Protein AF-A0A2D9RXQ1-F1 (afdb_monomer_lite)

Structure (mmCIF, N/CA/C/O backbone):
data_AF-A0A2D9RXQ1-F1
#
_entry.id   AF-A0A2D9RXQ1-F1
#
loop_
_atom_site.group_PDB
_atom_site.id
_atom_site.type_symbol
_atom_site.label_atom_id
_atom_site.label_alt_id
_atom_site.label_comp_id
_atom_site.label_asym_id
_atom_site.label_entity_id
_atom_site.label_seq_id
_atom_site.pdbx_PDB_ins_code
_atom_site.Cartn_x
_atom_site.Cartn_y
_atom_site.Cartn_z
_atom_site.occupancy
_atom_site.B_iso_or_equiv
_atom_site.auth_seq_id
_atom_site.auth_comp_id
_atom_site.auth_asym_id
_atom_site.auth_atom_id
_atom_site.pdbx_PDB_model_num
ATOM 1 N N . MET A 1 1 ? 15.767 4.996 0.685 1.00 65.75 1 MET A N 1
ATOM 2 C CA . MET A 1 1 ? 16.172 4.451 -0.623 1.00 65.75 1 MET A CA 1
ATOM 3 C C . MET A 1 1 ? 15.178 4.986 -1.631 1.00 65.75 1 MET A C 1
ATOM 5 O O . MET A 1 1 ? 13.997 5.049 -1.301 1.00 65.75 1 MET A O 1
ATOM 9 N N . ASP A 1 2 ? 15.659 5.473 -2.765 1.00 83.19 2 ASP A N 1
ATOM 10 C CA . ASP A 1 2 ? 14.793 5.982 -3.825 1.00 83.19 2 ASP A CA 1
ATOM 11 C C . ASP A 1 2 ? 14.555 4.849 -4.827 1.00 83.19 2 ASP A C 1
ATOM 13 O O . ASP A 1 2 ? 15.517 4.304 -5.367 1.00 83.19 2 ASP A O 1
ATOM 17 N N . TYR A 1 3 ? 13.304 4.423 -4.977 1.00 86.00 3 TYR A N 1
ATOM 18 C CA . TYR A 1 3 ? 12.891 3.350 -5.870 1.00 86.00 3 TYR A CA 1
ATOM 19 C C . TYR A 1 3 ? 12.366 3.991 -7.149 1.00 86.00 3 TYR A C 1
ATOM 21 O O . TYR A 1 3 ? 11.248 4.503 -7.190 1.00 86.00 3 TYR A O 1
ATOM 29 N N . ASN A 1 4 ? 13.178 3.964 -8.202 1.00 91.50 4 ASN A N 1
ATOM 30 C CA . ASN A 1 4 ? 12.762 4.439 -9.512 1.00 91.50 4 ASN A CA 1
ATOM 31 C C . ASN A 1 4 ? 11.918 3.359 -10.200 1.00 91.50 4 ASN A C 1
ATOM 33 O O . ASN A 1 4 ? 12.444 2.434 -10.816 1.00 91.50 4 ASN A O 1
ATOM 37 N N . THR A 1 5 ? 10.596 3.459 -10.068 1.00 90.69 5 THR A N 1
ATOM 38 C CA . THR A 1 5 ? 9.667 2.481 -10.647 1.00 90.69 5 THR A CA 1
ATOM 39 C C . THR A 1 5 ? 9.744 2.426 -12.170 1.00 90.69 5 THR A C 1
ATOM 41 O O . THR A 1 5 ? 9.569 1.348 -12.731 1.00 90.69 5 THR A O 1
ATOM 44 N N . SER A 1 6 ? 10.080 3.533 -12.840 1.00 91.62 6 SER A N 1
ATOM 45 C CA . SER A 1 6 ? 10.302 3.549 -14.291 1.00 91.62 6 SER A CA 1
ATOM 46 C C . SER A 1 6 ? 11.499 2.680 -14.683 1.00 91.62 6 SER A C 1
ATOM 48 O O . SER A 1 6 ? 11.390 1.853 -15.579 1.00 91.62 6 SER A O 1
ATOM 50 N N . GLU A 1 7 ? 12.616 2.801 -13.961 1.00 93.69 7 GLU A N 1
ATOM 51 C CA . GLU A 1 7 ? 13.811 1.981 -14.203 1.00 93.69 7 GLU A CA 1
ATOM 52 C C . GLU A 1 7 ? 13.552 0.494 -13.916 1.00 93.69 7 GLU A C 1
ATOM 54 O O . GLU A 1 7 ? 14.032 -0.374 -14.643 1.00 93.69 7 GLU A O 1
ATOM 59 N N . LEU A 1 8 ? 12.742 0.180 -12.898 1.00 91.62 8 LEU A N 1
ATOM 60 C CA . LEU A 1 8 ? 12.316 -1.198 -12.640 1.00 91.62 8 LEU A CA 1
ATOM 61 C C . LEU A 1 8 ? 11.484 -1.769 -13.796 1.00 91.62 8 LEU A C 1
ATOM 63 O O . LEU A 1 8 ? 11.695 -2.922 -14.167 1.00 91.62 8 LEU A O 1
ATOM 67 N N . CYS A 1 9 ? 10.588 -0.976 -14.388 1.00 92.44 9 CYS A N 1
ATOM 68 C CA . CYS A 1 9 ? 9.811 -1.401 -15.555 1.00 92.44 9 CYS A CA 1
ATOM 69 C C . CYS A 1 9 ? 10.711 -1.661 -16.770 1.00 92.44 9 CYS A C 1
ATOM 71 O O . CYS A 1 9 ? 10.513 -2.646 -17.476 1.00 92.44 9 CYS A O 1
ATOM 73 N N . ASP A 1 10 ? 11.724 -0.817 -16.985 1.00 93.56 10 ASP A N 1
ATOM 74 C CA . ASP A 1 10 ? 12.669 -0.977 -18.094 1.00 93.56 10 ASP A CA 1
ATOM 75 C C . ASP A 1 10 ? 13.526 -2.248 -17.946 1.00 93.56 10 ASP A C 1
ATOM 77 O O . ASP A 1 10 ? 13.789 -2.946 -18.927 1.00 93.56 10 ASP A O 1
ATOM 81 N N . LEU A 1 11 ? 13.973 -2.559 -16.724 1.00 94.88 11 LEU A N 1
ATOM 82 C CA . LEU A 1 11 ? 14.878 -3.683 -16.448 1.00 94.88 11 LEU A CA 1
ATOM 83 C C . LEU A 1 11 ? 14.164 -5.033 -16.296 1.00 94.88 11 LEU A C 1
ATOM 85 O O . LEU A 1 11 ? 14.765 -6.073 -16.570 1.00 94.88 11 LEU A O 1
ATOM 89 N N . PHE A 1 12 ? 12.912 -5.026 -15.841 1.00 92.44 12 PHE A N 1
ATOM 90 C CA . PHE A 1 12 ? 12.172 -6.222 -15.434 1.00 92.44 12 PHE A CA 1
ATOM 91 C C . PHE A 1 12 ? 10.780 -6.286 -16.074 1.00 92.44 12 PHE A C 1
ATOM 93 O O . PHE A 1 12 ? 9.834 -6.733 -15.435 1.00 92.44 12 PHE A O 1
ATOM 100 N N . ALA A 1 13 ? 10.650 -5.850 -17.329 1.00 86.88 13 ALA A N 1
ATOM 101 C CA . ALA A 1 13 ? 9.367 -5.709 -18.024 1.00 86.88 13 ALA A CA 1
ATOM 102 C C . ALA A 1 13 ? 8.445 -6.947 -17.951 1.00 86.88 13 ALA A C 1
ATOM 104 O O . ALA A 1 13 ? 7.239 -6.793 -17.807 1.00 86.88 13 ALA A O 1
ATOM 105 N N . ASP A 1 14 ? 8.997 -8.166 -17.989 1.00 92.62 14 ASP A N 1
ATOM 106 C CA . ASP A 1 14 ? 8.221 -9.421 -17.916 1.00 92.62 14 ASP A CA 1
ATOM 107 C C . ASP A 1 14 ? 7.907 -9.879 -16.474 1.00 92.62 14 ASP A C 1
ATOM 109 O O . ASP A 1 14 ? 7.278 -10.915 -16.254 1.00 92.62 14 ASP A O 1
ATOM 113 N N . ASN A 1 15 ? 8.396 -9.148 -15.472 1.00 91.19 15 ASN A N 1
ATOM 114 C CA . ASN A 1 15 ? 8.312 -9.487 -14.051 1.00 91.19 15 ASN A CA 1
ATOM 115 C C . ASN A 1 15 ? 7.700 -8.363 -13.201 1.00 91.19 15 ASN A C 1
ATOM 117 O O . ASN A 1 15 ? 7.681 -8.483 -11.975 1.00 91.19 15 ASN A O 1
ATOM 121 N N . VAL A 1 16 ? 7.234 -7.281 -13.829 1.00 91.19 16 VAL A N 1
ATOM 122 C CA . VAL A 1 16 ? 6.644 -6.123 -13.157 1.00 91.19 16 VAL A CA 1
ATOM 123 C C . VAL A 1 16 ? 5.226 -5.916 -13.659 1.00 91.19 16 VAL A C 1
ATOM 125 O O . VAL A 1 16 ? 5.007 -5.638 -14.834 1.00 91.19 16 VAL A O 1
ATOM 128 N N . ASP A 1 17 ? 4.283 -5.969 -12.726 1.00 90.94 17 ASP A N 1
ATOM 129 C CA . ASP A 1 17 ? 2.922 -5.500 -12.942 1.00 90.94 17 ASP A CA 1
ATOM 130 C C . ASP A 1 17 ? 2.804 -4.058 -12.436 1.00 90.94 17 ASP A C 1
ATOM 132 O O . ASP A 1 17 ? 3.223 -3.731 -11.319 1.00 90.94 17 ASP A O 1
ATOM 136 N N . VAL A 1 18 ? 2.246 -3.179 -13.268 1.00 89.19 18 VAL A N 1
ATOM 137 C CA . VAL A 1 18 ? 2.052 -1.762 -12.942 1.00 89.19 18 VAL A CA 1
ATOM 138 C C . VAL A 1 18 ? 0.596 -1.536 -12.572 1.00 89.19 18 VAL A C 1
ATOM 140 O O . VAL A 1 18 ? -0.298 -1.776 -13.376 1.00 89.19 18 VAL A O 1
ATOM 143 N N . VAL A 1 19 ? 0.365 -1.046 -11.356 1.00 89.00 19 VAL A N 1
ATOM 144 C CA . VAL A 1 19 ? -0.978 -0.670 -10.904 1.00 89.00 19 VAL A CA 1
ATOM 145 C C . VAL A 1 19 ? -1.349 0.705 -11.452 1.00 89.00 19 VAL A C 1
ATOM 147 O O . VAL A 1 19 ? -0.499 1.597 -11.540 1.00 89.00 19 VAL A O 1
ATOM 150 N N . ASP A 1 20 ? -2.630 0.894 -11.766 1.00 86.75 20 ASP A N 1
ATOM 151 C CA . ASP A 1 20 ? -3.156 2.190 -12.178 1.00 86.75 20 ASP A CA 1
ATOM 152 C C . ASP A 1 20 ? -2.852 3.293 -11.143 1.00 86.75 20 ASP A C 1
ATOM 154 O O . ASP A 1 20 ? -2.892 3.055 -9.929 1.00 86.75 20 ASP A O 1
ATOM 158 N N . PRO A 1 21 ? -2.592 4.538 -11.586 1.00 81.56 21 PRO A N 1
ATOM 159 C CA . PRO A 1 21 ? -2.255 5.661 -10.713 1.00 81.56 21 PRO A CA 1
ATOM 160 C C . PRO A 1 21 ? -3.498 6.241 -10.010 1.00 81.56 21 PRO A C 1
ATOM 162 O O . PRO A 1 21 ? -3.771 7.438 -10.072 1.00 81.56 21 PRO A O 1
ATOM 165 N N . ILE A 1 22 ? -4.266 5.388 -9.333 1.00 83.69 22 ILE 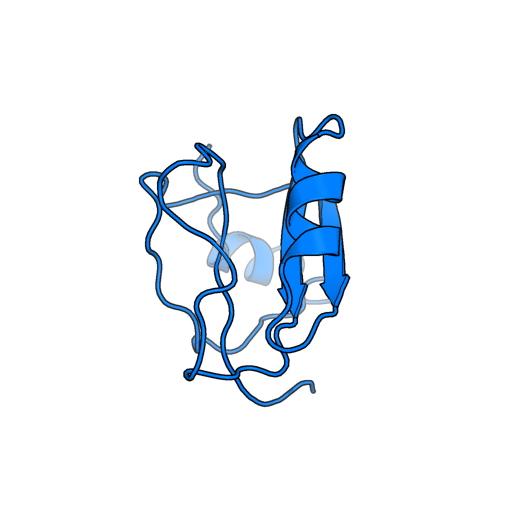A N 1
ATOM 166 C CA . ILE A 1 22 ? -5.489 5.739 -8.592 1.00 83.69 22 ILE A CA 1
ATOM 167 C C . ILE A 1 22 ? -5.205 6.130 -7.133 1.00 83.69 22 ILE A C 1
ATOM 169 O O . ILE A 1 22 ? -6.116 6.473 -6.379 1.00 83.69 22 ILE A O 1
ATOM 173 N N . PHE A 1 23 ? -3.939 6.077 -6.713 1.00 81.62 23 PHE A N 1
ATOM 174 C CA . PHE A 1 23 ? -3.535 6.257 -5.323 1.00 81.62 23 PHE A CA 1
ATOM 175 C C . PHE A 1 23 ? -3.046 7.666 -5.019 1.00 81.62 23 PHE A C 1
ATOM 177 O O . PHE A 1 23 ? -2.369 8.310 -5.818 1.00 81.62 23 PHE A O 1
ATOM 184 N N . THR A 1 24 ? -3.350 8.121 -3.805 1.00 85.50 24 THR A N 1
ATOM 185 C CA . THR A 1 24 ? -2.838 9.383 -3.267 1.00 85.50 24 THR A CA 1
ATOM 186 C C . THR A 1 24 ? -1.811 9.095 -2.179 1.00 85.50 24 THR A C 1
ATOM 188 O O . THR A 1 24 ? -2.048 8.282 -1.287 1.00 85.50 24 THR A O 1
ATOM 191 N N . SER A 1 25 ? -0.665 9.773 -2.242 1.00 84.56 25 SER A N 1
ATOM 192 C CA . SER A 1 25 ? 0.359 9.679 -1.200 1.00 84.56 25 SER A CA 1
ATOM 193 C C . SER A 1 25 ? 0.007 10.591 -0.023 1.00 84.56 25 SER A C 1
ATOM 195 O O . SER A 1 25 ? -0.139 11.801 -0.195 1.00 84.56 25 SER A O 1
ATOM 197 N N . TYR A 1 26 ? -0.127 10.006 1.169 1.00 83.56 26 TYR A N 1
ATOM 198 C CA . TYR A 1 26 ? -0.420 10.722 2.420 1.00 83.56 26 TYR A CA 1
ATOM 199 C C . TYR A 1 26 ? 0.729 10.655 3.441 1.00 83.56 26 TYR A C 1
ATOM 201 O O . TYR A 1 26 ? 0.700 11.359 4.449 1.00 83.56 26 TYR A O 1
ATOM 209 N N . GLY A 1 27 ? 1.725 9.794 3.207 1.00 78.94 27 GLY A N 1
AT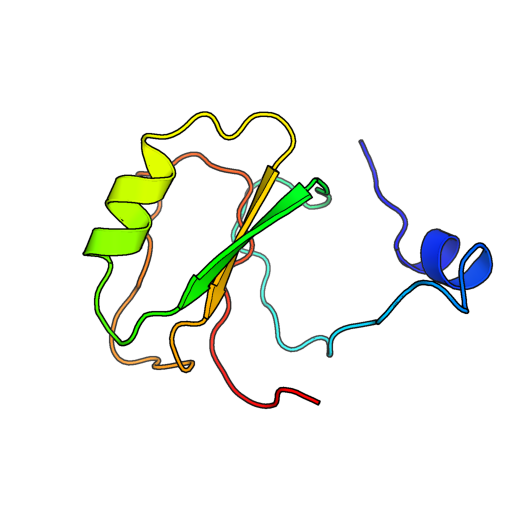OM 210 C CA . GLY A 1 27 ? 2.847 9.564 4.117 1.00 78.94 27 GLY A CA 1
ATOM 211 C C . GLY A 1 27 ? 3.977 10.588 3.969 1.00 78.94 27 GLY A C 1
ATOM 212 O O . GLY A 1 27 ? 4.055 11.336 3.000 1.00 78.94 27 GLY A O 1
ATOM 213 N N . GLY A 1 28 ? 4.904 10.590 4.932 1.00 81.81 28 GLY A N 1
ATOM 214 C CA . GLY A 1 28 ? 6.101 11.444 4.895 1.00 81.81 28 GLY A CA 1
ATOM 215 C C . GLY A 1 28 ? 7.248 10.908 4.027 1.00 81.81 28 GLY A C 1
ATOM 216 O O . GLY A 1 28 ? 8.239 11.611 3.828 1.00 81.81 28 GLY A O 1
ATOM 217 N N . ARG A 1 29 ? 7.145 9.668 3.526 1.00 82.50 29 ARG A N 1
ATOM 218 C CA . ARG A 1 29 ? 8.119 9.052 2.613 1.00 82.50 29 ARG A CA 1
ATOM 219 C C . ARG A 1 29 ? 7.528 8.968 1.209 1.00 82.50 29 ARG A C 1
ATOM 221 O O . ARG A 1 29 ? 6.479 8.368 1.016 1.00 82.50 29 ARG A O 1
ATOM 228 N N . TYR A 1 30 ? 8.232 9.542 0.237 1.00 83.81 30 TYR A N 1
ATOM 229 C CA . TYR A 1 30 ? 7.801 9.590 -1.167 1.00 83.81 30 TYR A CA 1
ATOM 230 C C . TYR A 1 30 ? 8.187 8.350 -1.982 1.00 83.81 30 TYR A C 1
ATOM 232 O O . TYR A 1 30 ? 7.691 8.168 -3.085 1.00 83.81 30 TYR A O 1
ATOM 240 N N . SER A 1 31 ? 9.064 7.508 -1.438 1.00 87.94 31 SER A N 1
ATOM 241 C CA . SER A 1 31 ? 9.529 6.274 -2.061 1.00 87.94 31 SER A CA 1
ATOM 242 C C . SER A 1 31 ? 9.718 5.213 -0.978 1.00 87.94 31 SER A C 1
ATOM 244 O O . SER A 1 31 ? 10.385 5.460 0.033 1.00 87.94 31 SER A O 1
ATOM 246 N N . PHE A 1 32 ? 9.124 4.042 -1.190 1.00 89.06 32 PHE A N 1
ATOM 247 C CA . PHE A 1 32 ? 9.200 2.881 -0.307 1.00 89.06 32 PHE A CA 1
ATOM 248 C C . PHE A 1 32 ? 8.981 1.592 -1.113 1.00 89.06 32 PHE A C 1
ATOM 250 O O . PHE A 1 32 ? 8.495 1.626 -2.239 1.00 89.06 32 PHE A O 1
ATOM 257 N N . GLY A 1 33 ? 9.365 0.458 -0.533 1.00 90.00 33 GLY A N 1
ATOM 258 C CA . GLY A 1 33 ? 9.295 -0.852 -1.171 1.00 90.00 33 GLY A CA 1
ATOM 259 C C . GLY A 1 33 ? 9.699 -1.943 -0.186 1.00 90.00 33 GLY A C 1
ATOM 260 O O . GLY A 1 33 ? 10.462 -1.677 0.747 1.00 90.00 33 GLY A O 1
ATOM 261 N N . GLY A 1 34 ? 9.163 -3.146 -0.378 1.00 90.31 34 GLY A N 1
ATOM 262 C CA . GLY 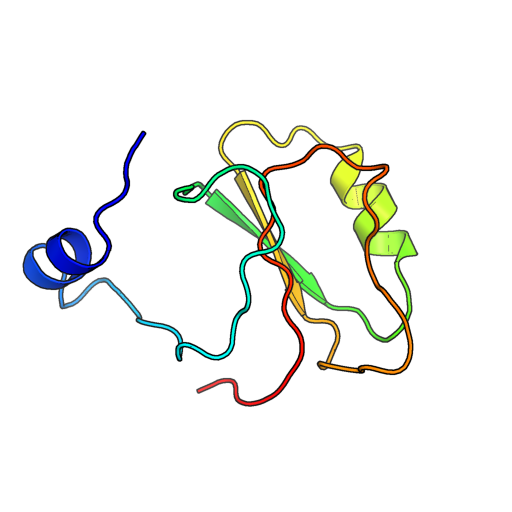A 1 34 ? 9.332 -4.271 0.536 1.00 90.31 34 GLY A CA 1
ATOM 263 C C . GLY A 1 34 ? 8.403 -5.436 0.201 1.00 90.31 34 GLY A C 1
ATOM 264 O O . GLY A 1 34 ? 7.630 -5.368 -0.754 1.00 90.31 34 GLY A O 1
ATOM 265 N N . GLU A 1 35 ? 8.476 -6.500 0.997 1.00 92.31 35 GLU A N 1
ATOM 266 C CA . GLU A 1 35 ? 7.584 -7.657 0.868 1.00 92.31 35 GLU A CA 1
ATOM 267 C C . GLU A 1 35 ? 6.134 -7.250 1.167 1.00 92.31 35 GLU A C 1
ATOM 269 O O . GLU A 1 35 ? 5.848 -6.636 2.197 1.00 92.31 35 GLU A O 1
ATOM 274 N N . ILE A 1 36 ? 5.204 -7.591 0.274 1.00 91.19 36 ILE A N 1
ATOM 275 C CA . ILE A 1 36 ? 3.797 -7.220 0.432 1.00 91.19 36 ILE A CA 1
ATOM 276 C C . ILE A 1 36 ? 3.115 -8.160 1.430 1.00 91.19 36 ILE A C 1
ATOM 278 O O . ILE A 1 36 ? 3.106 -9.375 1.258 1.00 91.19 36 ILE A O 1
ATOM 282 N N . THR A 1 37 ? 2.468 -7.586 2.442 1.00 89.81 37 THR A N 1
ATOM 283 C CA . THR A 1 37 ? 1.490 -8.270 3.300 1.00 89.81 37 THR A CA 1
ATOM 284 C C . THR A 1 37 ? 0.109 -7.711 2.995 1.00 89.81 37 THR A C 1
ATOM 286 O O . THR A 1 37 ? -0.051 -6.497 2.948 1.00 89.81 37 THR A O 1
ATOM 289 N N . THR A 1 38 ? -0.899 -8.557 2.789 1.00 91.75 38 THR A N 1
ATOM 290 C CA . THR A 1 38 ? -2.236 -8.106 2.372 1.00 91.75 38 THR A CA 1
ATOM 291 C C . THR A 1 38 ? -3.279 -8.274 3.468 1.00 91.75 38 THR A C 1
ATOM 293 O O . THR A 1 38 ? -3.349 -9.327 4.101 1.00 91.75 38 THR A O 1
ATOM 296 N N . VAL A 1 39 ? -4.166 -7.293 3.616 1.00 91.94 39 VAL A N 1
ATOM 297 C CA . VAL A 1 39 ? -5.383 -7.373 4.430 1.00 91.94 39 VAL A CA 1
ATOM 298 C C . VAL A 1 39 ? -6.573 -7.010 3.559 1.00 91.94 39 VAL A C 1
ATOM 300 O O . VAL A 1 39 ? -6.568 -5.975 2.904 1.00 91.94 39 VAL A O 1
ATOM 303 N N . LYS A 1 40 ? -7.616 -7.839 3.585 1.00 91.88 40 LYS A N 1
ATOM 304 C CA . LYS A 1 40 ? -8.914 -7.514 2.994 1.00 91.88 40 LYS A CA 1
ATOM 305 C C . LYS A 1 40 ? -9.924 -7.287 4.108 1.00 91.88 40 LYS A C 1
ATOM 307 O O . LYS A 1 40 ? -10.096 -8.150 4.968 1.00 91.88 40 LYS A O 1
ATOM 312 N N . CYS A 1 41 ? -10.593 -6.146 4.089 1.00 89.25 41 CYS A N 1
ATOM 313 C CA . CYS A 1 41 ? -11.629 -5.798 5.050 1.00 89.25 41 CYS A CA 1
ATOM 314 C C . CYS A 1 41 ? -12.703 -4.914 4.405 1.00 89.25 41 CYS A C 1
ATOM 316 O O . CYS A 1 41 ? -12.584 -4.474 3.265 1.00 89.25 41 CYS A O 1
ATOM 318 N N . PHE A 1 42 ? -13.787 -4.669 5.137 1.00 92.25 42 PHE A N 1
ATOM 319 C CA . PHE A 1 42 ? -14.844 -3.768 4.698 1.00 92.25 42 PHE A CA 1
ATOM 320 C C . PHE A 1 42 ? -15.339 -2.958 5.887 1.00 92.25 42 PHE A C 1
ATOM 322 O O . PHE A 1 42 ? -16.018 -3.487 6.761 1.00 92.25 42 PHE A O 1
ATOM 329 N N . GLU A 1 43 ? -14.966 -1.678 5.924 1.00 89.69 43 GLU A N 1
ATOM 330 C CA . GLU A 1 43 ? -15.365 -0.720 6.972 1.00 89.69 43 GLU A CA 1
ATOM 331 C C . GLU A 1 43 ? -14.996 -1.129 8.411 1.00 89.69 43 GLU A C 1
ATOM 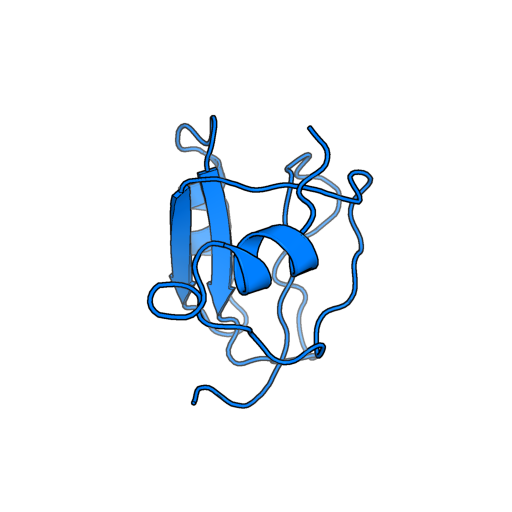333 O O . GLU A 1 43 ? -15.507 -0.553 9.374 1.00 89.69 43 GLU A O 1
ATOM 338 N N . ASP A 1 44 ? -14.078 -2.083 8.552 1.00 89.81 44 ASP A N 1
ATOM 339 C CA . ASP A 1 44 ? -13.575 -2.610 9.816 1.00 89.81 44 ASP A CA 1
ATOM 340 C C . ASP A 1 44 ? -12.042 -2.604 9.796 1.00 89.81 44 ASP A C 1
ATOM 342 O O . ASP A 1 44 ? -11.419 -2.968 8.794 1.00 89.81 44 ASP A O 1
ATOM 346 N N . ARG A 1 45 ? -11.441 -2.174 10.907 1.00 88.25 45 ARG A N 1
ATOM 347 C CA . ARG A 1 45 ? -9.991 -2.069 11.078 1.00 88.25 45 ARG A CA 1
ATOM 348 C C . ARG A 1 45 ? -9.398 -3.074 12.062 1.00 88.25 45 ARG A C 1
ATOM 350 O O . ARG A 1 45 ? -8.186 -3.074 12.225 1.00 88.25 45 ARG A O 1
ATOM 357 N N . GLU A 1 46 ? -10.190 -3.947 12.686 1.00 91.38 46 GLU A N 1
ATOM 358 C CA . GLU A 1 46 ? -9.690 -4.874 13.714 1.00 91.38 46 GLU A CA 1
ATOM 359 C C . GLU A 1 46 ? -8.543 -5.757 13.193 1.00 91.38 46 GLU A C 1
ATOM 361 O O . GLU A 1 46 ? -7.531 -5.952 13.867 1.00 91.38 46 GLU A O 1
ATOM 366 N N . LEU A 1 47 ? -8.662 -6.260 11.960 1.00 91.38 47 LEU A N 1
ATOM 367 C CA . LEU A 1 47 ? -7.606 -7.058 11.336 1.00 91.38 47 LEU A CA 1
ATOM 368 C C . LEU A 1 47 ? -6.358 -6.223 11.015 1.00 91.38 47 LEU A C 1
ATOM 370 O O . LEU A 1 47 ? -5.246 -6.723 11.159 1.00 91.38 47 LEU A O 1
ATOM 374 N N . ILE A 1 48 ? -6.538 -4.959 10.623 1.00 89.94 48 ILE A N 1
ATOM 375 C CA . ILE A 1 48 ? -5.432 -4.028 10.378 1.00 89.94 48 ILE A CA 1
ATOM 376 C C . ILE A 1 48 ? -4.676 -3.825 11.690 1.00 89.94 48 ILE A C 1
ATOM 378 O O . ILE A 1 48 ? -3.490 -4.126 11.749 1.00 89.94 48 ILE A O 1
ATOM 382 N N . ASP A 1 49 ? -5.378 -3.432 12.757 1.00 89.75 49 ASP A N 1
ATOM 383 C CA . ASP A 1 49 ? -4.806 -3.191 14.086 1.00 89.75 49 ASP A CA 1
ATOM 384 C C . ASP A 1 49 ? -3.977 -4.387 14.576 1.00 89.75 49 ASP A C 1
ATOM 386 O O . ASP A 1 49 ? -2.876 -4.208 15.091 1.00 89.75 49 ASP A O 1
ATOM 390 N N . ARG A 1 50 ? -4.463 -5.616 14.360 1.00 90.56 50 ARG A N 1
ATOM 391 C CA . ARG A 1 50 ? -3.728 -6.846 14.693 1.00 90.56 50 ARG A CA 1
ATOM 392 C C . ARG A 1 50 ? -2.445 -7.004 13.881 1.00 90.56 50 ARG A C 1
ATOM 394 O O . ARG A 1 50 ? -1.402 -7.271 14.470 1.00 90.56 50 ARG A O 1
ATOM 401 N N . VAL A 1 51 ? -2.501 -6.828 12.561 1.00 89.81 51 VAL A N 1
ATOM 402 C CA . VAL A 1 51 ? -1.321 -6.954 11.684 1.00 89.81 51 VAL A CA 1
ATOM 403 C C . VAL A 1 51 ? -0.261 -5.908 12.028 1.00 89.81 51 VAL A C 1
ATOM 405 O O . VAL A 1 51 ? 0.927 -6.214 12.006 1.00 89.81 51 VAL A O 1
ATOM 408 N N . LEU A 1 52 ? -0.667 -4.705 12.442 1.00 87.31 52 LEU A N 1
ATOM 409 C CA . LEU A 1 52 ? 0.265 -3.658 12.873 1.00 87.31 52 LEU A CA 1
ATOM 410 C C . LEU A 1 52 ? 1.038 -3.997 14.158 1.00 87.31 52 LEU A C 1
ATOM 412 O O . LEU A 1 52 ? 2.026 -3.331 14.458 1.00 87.31 52 LEU A O 1
ATOM 416 N N . THR A 1 53 ? 0.612 -5.010 14.921 1.00 89.12 53 THR A N 1
ATOM 417 C CA . THR A 1 53 ? 1.361 -5.500 16.093 1.00 89.12 53 THR A CA 1
ATOM 418 C C . THR A 1 53 ? 2.442 -6.523 15.745 1.00 89.12 53 THR A C 1
ATOM 420 O O . THR A 1 53 ? 3.263 -6.857 16.601 1.00 89.12 53 THR A O 1
ATOM 423 N N . GLU A 1 54 ? 2.465 -7.023 14.509 1.00 88.62 54 GLU A N 1
ATOM 424 C CA . GLU A 1 54 ? 3.465 -7.979 14.042 1.00 88.62 54 GLU A CA 1
ATOM 425 C C . GLU A 1 54 ? 4.731 -7.272 13.514 1.00 88.62 54 GLU A C 1
ATOM 427 O O . GLU A 1 54 ? 4.682 -6.102 13.127 1.00 88.62 54 GLU A O 1
ATOM 432 N N . PRO A 1 55 ? 5.891 -7.956 13.460 1.00 87.94 55 PRO A N 1
ATOM 433 C CA . PRO A 1 55 ? 7.103 -7.391 12.871 1.00 87.94 55 PRO A CA 1
ATOM 434 C C . PRO A 1 55 ? 6.911 -6.974 11.401 1.00 87.94 55 PRO A C 1
ATOM 436 O O . PRO A 1 55 ? 6.629 -7.809 10.529 1.00 87.94 55 PRO A O 1
ATOM 439 N N . GLY A 1 56 ? 7.106 -5.677 11.140 1.00 86.75 56 GLY A N 1
ATOM 440 C CA . GLY A 1 56 ? 6.904 -5.031 9.837 1.00 86.75 56 GLY A CA 1
ATOM 441 C C . GLY 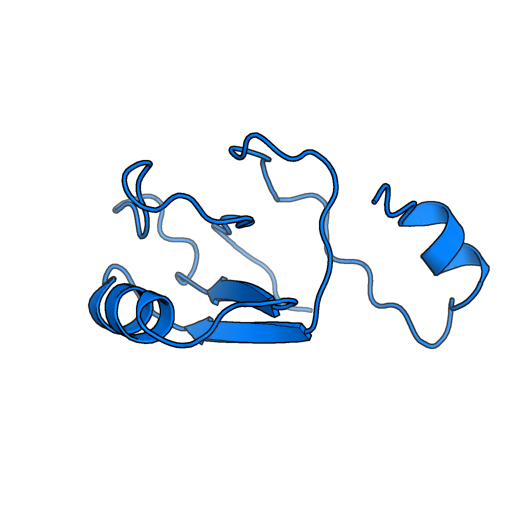A 1 56 ? 8.183 -4.640 9.087 1.00 86.75 56 GLY A C 1
ATOM 442 O O . GLY A 1 56 ? 8.091 -4.025 8.027 1.00 86.75 56 GLY A O 1
ATOM 443 N N . ASP A 1 57 ? 9.370 -4.956 9.613 1.00 87.31 57 ASP A N 1
ATOM 444 C CA . ASP A 1 57 ? 10.640 -4.553 8.996 1.00 87.31 57 ASP A CA 1
ATOM 445 C C . ASP A 1 57 ? 10.765 -5.083 7.560 1.00 87.31 57 ASP A C 1
ATOM 447 O O . ASP A 1 57 ? 10.682 -6.286 7.314 1.00 87.31 57 ASP A O 1
ATOM 451 N N . GLY A 1 58 ? 10.970 -4.168 6.606 1.00 87.38 58 GLY A N 1
ATOM 452 C CA . GLY A 1 58 ? 11.115 -4.500 5.186 1.00 87.38 58 GLY A CA 1
ATOM 453 C C . GLY A 1 58 ? 9.820 -4.926 4.486 1.00 87.38 58 GLY A C 1
ATOM 454 O O . GLY A 1 58 ? 9.892 -5.462 3.379 1.00 87.38 58 GLY A O 1
ATOM 455 N N . LYS A 1 59 ? 8.652 -4.698 5.100 1.00 89.94 59 LYS A N 1
ATOM 456 C CA . LYS A 1 59 ? 7.341 -5.050 4.542 1.00 89.94 59 LYS A CA 1
ATOM 457 C C . LYS A 1 59 ? 6.521 -3.821 4.156 1.00 89.94 59 LYS A C 1
ATOM 459 O O . LYS A 1 59 ? 6.704 -2.736 4.702 1.00 89.94 59 LYS A O 1
ATOM 464 N N . VAL A 1 60 ? 5.574 -4.023 3.244 1.00 90.06 60 VAL A N 1
ATOM 465 C CA . VAL A 1 60 ? 4.545 -3.053 2.852 1.00 90.06 60 VAL A CA 1
ATOM 466 C C . VAL A 1 60 ? 3.175 -3.677 3.101 1.00 90.06 60 VAL A C 1
ATOM 468 O O . VAL A 1 60 ? 2.866 -4.740 2.563 1.00 90.06 60 VAL A O 1
ATOM 471 N N . LEU A 1 61 ? 2.342 -3.025 3.914 1.00 91.31 61 LEU A N 1
ATOM 472 C CA . LEU A 1 61 ? 0.972 -3.472 4.161 1.00 91.31 61 LEU A CA 1
ATOM 473 C C . LEU A 1 61 ? 0.030 -2.927 3.081 1.00 91.31 61 LEU A C 1
ATOM 475 O O . LEU A 1 61 ? -0.178 -1.721 2.971 1.00 91.31 61 LEU A O 1
ATOM 479 N N . LEU A 1 62 ? -0.567 -3.839 2.324 1.00 91.12 62 LEU A N 1
ATOM 480 C CA . LEU A 1 62 ? -1.580 -3.591 1.312 1.00 91.12 62 LEU A CA 1
ATOM 481 C C . LEU A 1 62 ? -2.979 -3.842 1.889 1.00 91.12 62 LEU A C 1
ATOM 483 O O . LEU A 1 62 ? -3.301 -4.972 2.253 1.00 91.12 62 LEU A O 1
ATOM 487 N N . ILE A 1 63 ? -3.823 -2.809 1.950 1.00 90.94 63 ILE A N 1
ATOM 488 C CA . ILE A 1 63 ? -5.182 -2.897 2.508 1.00 90.94 63 ILE A CA 1
ATOM 489 C C . ILE A 1 63 ? -6.218 -2.775 1.384 1.00 90.94 63 ILE A C 1
ATOM 491 O O . ILE A 1 63 ? -6.397 -1.703 0.811 1.00 90.94 63 ILE A O 1
ATOM 495 N N . ASP A 1 64 ? -6.942 -3.858 1.106 1.00 91.00 64 ASP A N 1
ATOM 496 C CA . ASP A 1 64 ? -8.162 -3.844 0.296 1.00 91.00 64 ASP A CA 1
ATOM 497 C C . ASP A 1 64 ? -9.367 -3.560 1.203 1.00 91.00 64 ASP A C 1
ATOM 499 O O . ASP A 1 64 ? -9.891 -4.456 1.866 1.00 91.00 64 ASP A O 1
ATOM 503 N N . GLY A 1 65 ? -9.798 -2.298 1.232 1.00 90.62 65 GLY A N 1
ATOM 504 C CA . GLY A 1 65 ? -10.979 -1.844 1.971 1.00 90.62 65 GLY A CA 1
ATOM 505 C C . GLY A 1 65 ? -12.310 -1.965 1.219 1.00 90.62 65 GLY A C 1
ATOM 506 O O . GLY A 1 65 ? -13.293 -1.337 1.626 1.00 90.62 65 GLY A O 1
ATOM 507 N N . GLY A 1 66 ? -12.331 -2.624 0.051 1.00 89.06 66 GLY A N 1
ATOM 508 C CA . GLY A 1 66 ? -13.451 -2.558 -0.899 1.00 89.06 66 GLY A CA 1
ATOM 509 C C . GLY A 1 66 ? -13.736 -1.136 -1.403 1.00 89.06 66 GLY A C 1
ATOM 510 O O . GLY A 1 66 ? -14.845 -0.841 -1.839 1.00 89.06 66 GLY A O 1
ATOM 511 N N . GLY A 1 67 ? -12.756 -0.243 -1.222 1.00 85.38 67 GLY A N 1
ATOM 512 C CA . GLY A 1 67 ? -12.770 1.178 -1.545 1.00 85.38 67 GLY A CA 1
ATOM 513 C C . GLY A 1 67 ? -13.924 2.020 -1.007 1.00 85.38 67 GLY A C 1
ATOM 514 O O . GLY A 1 67 ? -14.236 3.074 -1.563 1.00 85.38 67 GLY A O 1
ATOM 515 N N . SER A 1 68 ? -14.527 1.615 0.111 1.00 87.38 68 SER A N 1
ATOM 516 C CA . SER A 1 68 ? -15.485 2.475 0.805 1.00 87.38 68 SER A CA 1
ATOM 517 C C . SER A 1 68 ? -14.836 3.800 1.221 1.00 87.38 68 SER A C 1
ATOM 519 O O . SER A 1 68 ? -13.803 3.822 1.884 1.00 87.38 68 SER A O 1
ATOM 521 N N . LEU A 1 69 ? -15.494 4.912 0.887 1.00 87.25 69 LEU A N 1
ATOM 522 C CA . LEU A 1 69 ? -15.137 6.257 1.355 1.00 87.25 69 LEU A CA 1
ATOM 523 C C . LEU A 1 69 ? -15.898 6.660 2.628 1.00 87.25 69 LEU A C 1
ATOM 525 O O . LEU A 1 69 ? -15.763 7.785 3.105 1.00 87.25 69 LEU A O 1
ATOM 529 N N . ARG A 1 70 ? -16.745 5.774 3.171 1.00 89.94 70 ARG A N 1
ATOM 530 C CA . ARG A 1 70 ? -17.611 6.104 4.315 1.00 89.94 70 ARG A CA 1
ATOM 531 C C . ARG A 1 70 ? -16.872 6.077 5.647 1.00 89.94 70 ARG A C 1
ATOM 533 O O . ARG A 1 70 ? -17.325 6.711 6.599 1.00 89.94 70 ARG A O 1
ATOM 540 N N . ARG A 1 71 ? -15.771 5.326 5.739 1.00 88.31 71 ARG A N 1
ATOM 541 C CA . ARG A 1 71 ? -15.024 5.135 6.983 1.00 88.31 71 ARG A CA 1
ATOM 542 C C . ARG A 1 71 ? -13.531 5.015 6.718 1.00 88.31 71 ARG A C 1
ATOM 544 O O . ARG A 1 71 ? -13.114 4.261 5.848 1.00 88.31 71 ARG A O 1
ATOM 551 N N . ALA A 1 72 ? -12.739 5.731 7.511 1.00 88.88 72 ALA A N 1
ATOM 552 C CA . ALA A 1 72 ? -11.291 5.585 7.501 1.00 88.88 72 ALA A CA 1
ATOM 553 C C . ALA A 1 72 ? -10.893 4.222 8.089 1.00 88.88 72 ALA A C 1
ATOM 555 O O . ALA A 1 72 ? -11.382 3.831 9.151 1.00 88.88 72 ALA A O 1
ATOM 556 N N . LEU A 1 73 ? -9.995 3.522 7.398 1.00 88.75 73 LEU A N 1
ATOM 557 C CA . LEU A 1 73 ? -9.420 2.250 7.847 1.00 88.75 73 LEU A CA 1
ATOM 558 C C . LEU A 1 73 ? -8.109 2.435 8.621 1.00 88.75 73 LEU A C 1
ATOM 560 O O . LEU A 1 73 ? -7.580 1.479 9.176 1.00 88.75 73 LEU A O 1
ATOM 564 N N . PHE A 1 74 ? -7.597 3.664 8.662 1.00 84.12 74 PHE A N 1
ATOM 565 C CA . PHE A 1 74 ? -6.309 3.997 9.248 1.00 84.12 74 PHE A CA 1
ATOM 566 C C . PHE A 1 74 ? -6.247 5.474 9.639 1.00 84.12 74 PHE A C 1
ATOM 568 O O . PHE A 1 74 ? -7.008 6.288 9.110 1.00 84.12 74 PHE A O 1
ATOM 575 N N . ASP A 1 75 ? -5.337 5.822 10.544 1.00 80.31 75 ASP A N 1
ATOM 576 C CA . ASP A 1 75 ? -5.130 7.190 11.010 1.00 80.31 75 ASP A CA 1
ATOM 577 C C . ASP A 1 75 ? -3.647 7.499 11.309 1.00 80.31 75 ASP A C 1
ATOM 579 O O . ASP A 1 75 ? -2.776 6.632 11.274 1.00 80.31 75 ASP A O 1
ATOM 583 N N . ALA A 1 76 ? -3.348 8.770 11.587 1.00 72.75 76 ALA A N 1
ATOM 584 C CA . ALA A 1 76 ? -1.983 9.256 11.794 1.00 72.75 76 ALA A CA 1
ATOM 585 C C . ALA A 1 76 ? -1.304 8.742 13.080 1.00 72.75 76 ALA A C 1
ATOM 587 O O . ALA A 1 76 ? -0.117 9.003 13.276 1.00 72.75 76 ALA A O 1
ATOM 588 N N . GLN A 1 77 ? -2.025 8.053 13.973 1.00 69.25 77 GLN A N 1
ATOM 589 C CA . GLN A 1 77 ? -1.438 7.508 15.200 1.00 69.25 77 GLN A CA 1
ATOM 590 C C . GLN A 1 77 ? -0.444 6.380 14.900 1.00 69.25 77 GLN A C 1
ATOM 592 O O . GLN A 1 77 ? 0.476 6.128 15.680 1.00 69.25 77 GLN A O 1
ATOM 597 N N . TYR A 1 78 ? -0.605 5.723 13.759 1.00 67.94 78 TYR A N 1
ATOM 598 C CA . TYR A 1 78 ? 0.250 4.639 13.323 1.00 67.94 78 TYR A CA 1
ATOM 599 C C . TYR A 1 78 ? 1.361 5.207 12.422 1.00 67.94 78 TYR A C 1
ATOM 601 O O . TYR A 1 78 ? 1.146 5.558 11.262 1.00 67.94 78 TYR A O 1
ATOM 609 N N . VAL A 1 79 ? 2.574 5.324 12.969 1.00 54.34 79 VAL A N 1
ATOM 610 C CA . VAL A 1 79 ? 3.761 5.784 12.229 1.00 54.34 79 VAL A CA 1
ATOM 611 C C . VAL A 1 79 ? 4.328 4.617 11.428 1.00 54.34 79 VAL A C 1
ATOM 613 O O . VAL A 1 79 ? 5.106 3.825 11.954 1.00 54.34 79 VAL A O 1
ATOM 616 N N . ILE A 1 80 ? 3.903 4.478 10.173 1.00 55.06 80 ILE A N 1
ATOM 617 C CA . ILE A 1 80 ? 4.280 3.353 9.308 1.00 55.06 80 ILE A CA 1
ATOM 618 C C . ILE A 1 80 ? 4.420 3.854 7.864 1.00 55.06 80 ILE A C 1
ATOM 620 O O . ILE A 1 80 ? 3.713 4.771 7.442 1.00 55.06 80 ILE A O 1
ATOM 624 N N . ASP A 1 81 ? 5.334 3.256 7.103 1.00 52.34 81 ASP A N 1
ATOM 625 C CA . ASP A 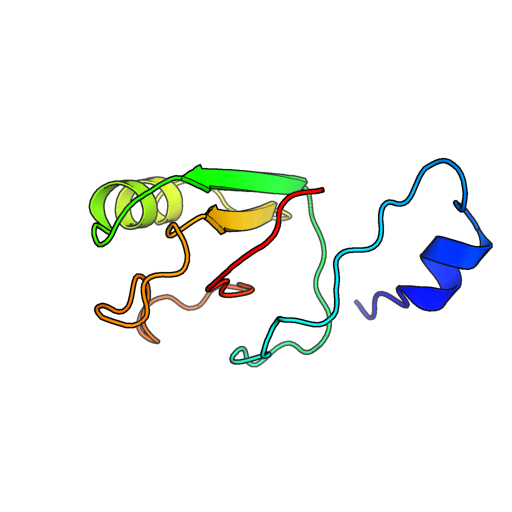1 81 ? 5.449 3.468 5.660 1.00 52.34 81 ASP A CA 1
ATOM 626 C C . ASP A 1 81 ? 4.270 2.773 4.955 1.00 52.34 81 ASP A C 1
ATOM 628 O O . ASP A 1 81 ? 4.331 1.577 4.678 1.00 52.34 81 ASP A O 1
ATOM 632 N N . ILE A 1 82 ? 3.158 3.485 4.736 1.00 52.25 82 ILE A N 1
ATOM 633 C CA . ILE A 1 82 ? 1.923 2.892 4.193 1.00 52.25 82 ILE A CA 1
ATOM 634 C C . ILE A 1 82 ? 1.393 3.669 2.990 1.00 52.25 82 ILE A C 1
ATOM 636 O O . ILE A 1 82 ? 1.247 4.891 3.029 1.00 52.25 82 ILE A O 1
ATOM 640 N N . GLY A 1 83 ? 1.032 2.922 1.944 1.00 46.25 83 GLY A N 1
ATOM 641 C CA . GLY A 1 83 ? 0.086 3.358 0.920 1.00 46.25 83 GLY A CA 1
ATOM 642 C C . GLY A 1 83 ? -1.351 3.012 1.330 1.00 46.25 83 GLY A C 1
ATOM 643 O O . GLY A 1 83 ? -1.642 1.864 1.657 1.00 46.25 83 GLY A O 1
ATOM 644 N N . PHE A 1 84 ? -2.251 4.002 1.328 1.00 39.25 84 PHE A N 1
ATOM 645 C CA . PHE A 1 84 ? -3.690 3.811 1.560 1.00 39.25 84 PHE A CA 1
ATOM 646 C C . PHE A 1 84 ? -4.434 3.651 0.252 1.00 39.25 84 PHE A C 1
ATOM 648 O O . PHE A 1 84 ? -4.306 4.514 -0.615 1.00 39.25 84 PHE A O 1
ATOM 655 N N . PHE A 1 85 ? -5.271 2.618 0.144 1.00 46.03 85 PHE A N 1
ATOM 656 C CA . PHE A 1 85 ? -6.052 2.362 -1.060 1.00 46.03 85 PHE A CA 1
ATOM 657 C C . PHE A 1 85 ? -7.557 2.452 -0.812 1.00 46.03 85 PHE A C 1
ATOM 659 O O . PHE A 1 85 ? -8.120 1.759 0.037 1.00 46.03 85 PHE A O 1
ATOM 666 N N . THR A 1 86 ? -8.215 3.286 -1.621 1.00 32.59 86 THR A N 1
ATOM 667 C CA . THR A 1 86 ? -9.660 3.239 -1.828 1.00 32.59 86 THR A CA 1
ATOM 668 C C . THR A 1 86 ? -10.005 3.303 -3.321 1.00 32.59 86 THR A C 1
ATOM 670 O O . THR A 1 86 ? -9.856 4.348 -3.942 1.00 32.59 86 THR A O 1
ATOM 673 N N . ASN A 1 87 ? -10.565 2.185 -3.793 1.00 38.72 87 ASN A N 1
ATOM 674 C CA . ASN A 1 87 ? -11.487 1.936 -4.912 1.00 38.72 87 ASN A CA 1
ATOM 675 C C . ASN A 1 87 ? -10.998 1.700 -6.361 1.00 38.72 87 ASN A C 1
ATOM 677 O O . ASN A 1 87 ? -10.589 2.615 -7.060 1.00 38.72 87 ASN A O 1
ATOM 681 N N . ASN A 1 88 ? -11.318 0.465 -6.786 1.00 35.97 88 ASN A N 1
ATOM 682 C CA . ASN A 1 88 ? -12.037 0.061 -8.002 1.00 35.97 88 ASN A CA 1
ATOM 683 C C . ASN A 1 88 ? -11.280 -0.020 -9.339 1.00 35.97 88 ASN A C 1
ATOM 685 O O . ASN A 1 88 ? -11.497 0.795 -10.221 1.00 35.97 88 ASN A O 1
ATOM 689 N N . GLU A 1 89 ? -10.473 -1.068 -9.502 1.00 29.41 89 GLU A N 1
ATOM 690 C CA . GLU A 1 89 ? -10.667 -2.189 -10.444 1.00 29.41 89 GLU A CA 1
ATOM 691 C C . GLU A 1 89 ? -9.437 -3.099 -10.296 1.00 29.41 89 GLU A C 1
ATOM 693 O O . GLU A 1 89 ? -8.306 -2.670 -10.481 1.00 29.41 89 GLU A O 1
ATOM 698 N N . LEU A 1 90 ? -9.647 -4.339 -9.846 1.00 29.20 90 LEU A N 1
ATOM 699 C CA . LEU A 1 90 ? -8.629 -5.380 -9.965 1.00 29.20 90 LEU A CA 1
ATOM 700 C C . LEU A 1 90 ? -8.766 -5.941 -11.377 1.00 29.20 90 LEU A C 1
ATOM 702 O O . LEU A 1 90 ? -9.741 -6.647 -11.657 1.00 29.20 90 LEU A O 1
ATOM 706 N N . VAL A 1 91 ? -7.802 -5.620 -12.231 1.00 31.17 91 VAL A N 1
ATOM 707 C CA . VAL A 1 91 ? -7.409 -6.474 -13.353 1.00 31.17 91 VAL A CA 1
ATOM 708 C C . VAL A 1 91 ? -5.953 -6.843 -13.147 1.00 31.17 91 VAL A C 1
ATOM 710 O O . VAL A 1 91 ? -5.178 -5.926 -12.803 1.00 31.17 91 VAL A O 1
#

Foldseek 3Di:
DADDVVVCCVVPVVNDDDDDPPFDDPAPDPHAAAAEDEDEEEQDQPVVVVVLVDDQVRYEYHYHHVQDPPHDNDDPVRRDPYTDDHDDDDD

Radius of gyration: 14.0 Å; chains: 1; bounding box: 34×21×34 Å

Sequence (91 aa):
MDYNTSELCDLFADNVDVVDPIFTSYGGRYSFGGEITTVKCFEDRELIDRVLTEPGDGKVLLIDGGGSLRRALFDAQYVIDIGFFTNNELV

Secondary structure (DSSP, 8-state):
----HHHHHHH-TTT-PPPPS-----SS-S----EEEEEE-SS--HHHHHHTTS--TTEEEEEE-TT-SSS-S--TTS-------------

pLDDT: mean 81.12, std 17.24, range [29.2, 94.88]